Protein AF-A0A914Q7W9-F1 (afdb_monomer_lite)

pLDDT: mean 86.01, std 19.38, range [35.41, 98.38]

Sequence (118 aa):
MLLNLKYKFGSFKSKIDACEQIIAWEQIYQAKTIDGNSAQIVQNEDGPQLFYTVKCRQDRENLPCHGINSGIQSRCETRFNAVAALIFDELSPNGFRWDMVMIPGQCTCIFVNGTHIL

Structure (mmCIF, N/CA/C/O backbone):
data_AF-A0A914Q7W9-F1
#
_entry.id   AF-A0A914Q7W9-F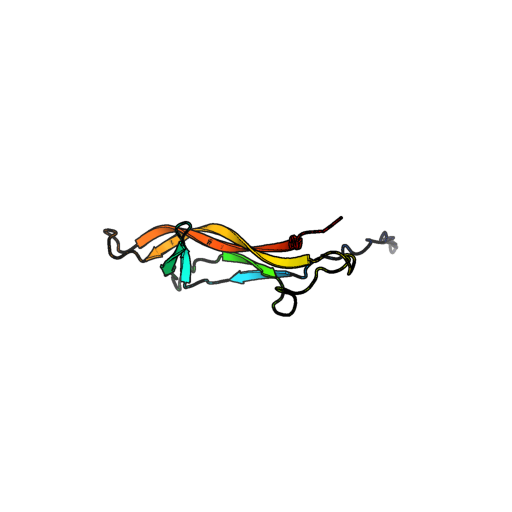1
#
loop_
_atom_site.group_PDB
_atom_site.id
_atom_site.type_symbol
_atom_site.label_atom_id
_atom_site.label_alt_id
_atom_site.label_comp_id
_atom_site.label_asym_id
_atom_site.label_entity_id
_atom_site.label_seq_id
_atom_site.pdbx_PDB_ins_code
_atom_site.Cartn_x
_atom_site.Cartn_y
_atom_site.Cartn_z
_atom_site.occupancy
_atom_site.B_iso_or_equiv
_atom_site.auth_seq_id
_atom_site.auth_comp_id
_atom_site.auth_asym_id
_atom_site.auth_atom_id
_atom_site.pdbx_PDB_model_num
ATOM 1 N N . MET A 1 1 ? -26.118 -35.344 -33.103 1.00 35.41 1 MET A N 1
ATOM 2 C CA . MET A 1 1 ? -25.905 -34.082 -33.842 1.00 35.41 1 MET A CA 1
ATOM 3 C C . MET A 1 1 ? -25.060 -33.177 -32.948 1.00 35.41 1 MET A C 1
ATOM 5 O O . MET A 1 1 ? -25.589 -32.624 -31.998 1.00 35.41 1 MET A O 1
ATOM 9 N N . LEU A 1 2 ? -23.736 -33.157 -33.141 1.00 35.44 2 LEU A N 1
ATOM 10 C CA . LEU A 1 2 ? -22.792 -32.386 -32.318 1.00 35.44 2 LEU A CA 1
ATOM 11 C C . LEU A 1 2 ? -22.498 -31.054 -33.020 1.00 35.44 2 LEU A C 1
ATOM 13 O O . LEU A 1 2 ? -21.964 -31.045 -34.129 1.00 35.44 2 LEU A O 1
ATOM 17 N N . LEU A 1 3 ? -22.874 -29.939 -32.393 1.00 35.69 3 LEU A N 1
ATOM 18 C CA . LEU A 1 3 ? -22.551 -28.591 -32.858 1.00 35.69 3 LEU A CA 1
ATOM 19 C C . LEU A 1 3 ? -21.071 -28.295 -32.576 1.00 35.69 3 LEU A C 1
ATOM 21 O O . LEU A 1 3 ? -20.668 -28.077 -31.438 1.00 35.69 3 LEU A O 1
ATOM 25 N N . ASN A 1 4 ? -20.265 -28.289 -33.637 1.00 39.16 4 ASN A N 1
ATOM 26 C CA . ASN A 1 4 ? -18.895 -27.781 -33.633 1.00 39.16 4 ASN A CA 1
ATOM 27 C C . ASN A 1 4 ? -18.907 -26.246 -33.559 1.00 39.16 4 ASN A C 1
ATOM 29 O O . ASN A 1 4 ? -18.963 -25.567 -34.585 1.00 39.16 4 ASN A O 1
ATOM 33 N N . LEU A 1 5 ? -18.816 -25.686 -32.355 1.00 39.59 5 LEU A N 1
ATOM 34 C CA . LEU A 1 5 ? -18.509 -24.269 -32.165 1.00 39.59 5 LEU A CA 1
ATOM 35 C C . LEU A 1 5 ? -16.990 -24.067 -32.246 1.00 39.59 5 LEU A C 1
ATOM 37 O O . LEU A 1 5 ? -16.265 -24.163 -31.259 1.00 39.59 5 LEU A O 1
ATOM 41 N N . LYS A 1 6 ? -16.498 -23.779 -33.457 1.00 40.72 6 LYS A N 1
ATOM 42 C CA . LYS A 1 6 ? -15.153 -23.226 -33.660 1.00 40.72 6 LYS A CA 1
ATOM 43 C C . LYS A 1 6 ? -15.144 -21.774 -33.178 1.00 40.72 6 LYS A C 1
ATOM 45 O O . LYS A 1 6 ? -15.416 -20.860 -33.953 1.00 40.72 6 LYS A O 1
ATOM 50 N N . TYR A 1 7 ? -14.813 -21.555 -31.909 1.00 47.31 7 TYR A N 1
ATOM 51 C CA . TYR A 1 7 ? -14.467 -20.221 -31.425 1.00 47.31 7 TYR A CA 1
ATOM 52 C C . TYR A 1 7 ? -13.134 -19.803 -32.050 1.00 47.31 7 TYR A C 1
ATOM 54 O O . TYR A 1 7 ? -12.061 -20.281 -31.684 1.00 47.31 7 TYR A O 1
ATOM 62 N N . LYS A 1 8 ? -13.211 -18.913 -33.042 1.00 41.78 8 LYS A N 1
ATOM 63 C CA . LYS A 1 8 ? -12.06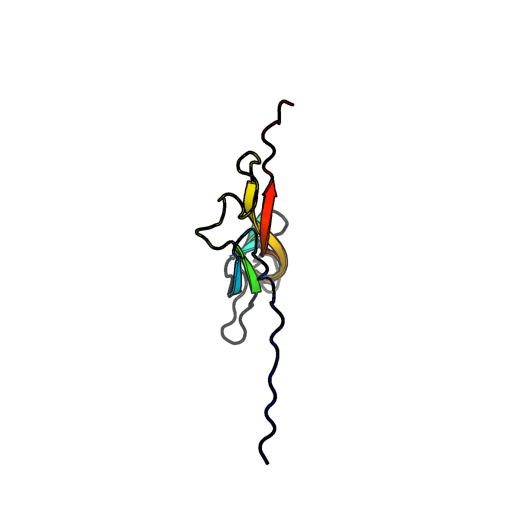7 -18.154 -33.546 1.00 41.78 8 LYS A CA 1
ATOM 64 C C . LYS A 1 8 ? -11.682 -17.175 -32.433 1.00 41.78 8 LYS A C 1
ATOM 66 O O . LYS A 1 8 ? -12.255 -16.094 -32.337 1.00 41.78 8 LYS A O 1
ATOM 71 N N . PHE A 1 9 ? -10.763 -17.572 -31.553 1.00 45.03 9 PHE A N 1
ATOM 72 C CA . PHE A 1 9 ? -10.137 -16.638 -30.623 1.00 45.03 9 PHE A CA 1
ATOM 73 C C . PHE A 1 9 ? -9.390 -15.599 -31.459 1.00 45.03 9 PHE A C 1
ATOM 75 O O . PHE A 1 9 ? -8.361 -15.890 -32.069 1.00 45.03 9 PHE A O 1
ATOM 82 N N . GLY A 1 10 ? -9.960 -14.397 -31.554 1.00 42.16 10 GLY A N 1
ATOM 83 C CA . GLY A 1 10 ? -9.238 -13.238 -32.052 1.00 42.16 10 GLY A CA 1
ATOM 84 C C . GLY A 1 10 ? -7.955 -13.081 -31.242 1.00 42.16 10 GLY A C 1
ATOM 85 O O . GLY A 1 10 ? -7.958 -13.266 -30.027 1.00 42.16 10 GLY A O 1
ATOM 86 N N . SER A 1 11 ? -6.852 -12.793 -31.930 1.00 41.69 11 SER A N 1
ATOM 87 C CA . SER A 1 11 ? -5.566 -12.472 -31.318 1.00 41.69 11 SER A CA 1
ATOM 88 C C . SER A 1 11 ? -5.753 -11.291 -30.362 1.00 41.69 11 SER A C 1
ATOM 90 O O . SER A 1 11 ? -5.786 -10.133 -30.779 1.00 41.69 11 SER A O 1
ATOM 92 N N . PHE A 1 12 ? -5.902 -11.575 -29.068 1.00 49.72 12 PHE A N 1
ATOM 93 C CA . PHE A 1 12 ? -5.642 -10.584 -28.041 1.00 49.72 12 PHE A CA 1
ATOM 94 C C . PHE A 1 12 ? -4.148 -10.295 -28.145 1.00 49.72 12 PHE A C 1
ATOM 96 O O . PHE A 1 12 ? -3.332 -11.108 -27.715 1.00 49.72 12 PHE A O 1
ATOM 103 N N . LYS A 1 13 ? -3.770 -9.170 -28.765 1.00 57.47 13 LYS A N 1
ATOM 104 C CA . LYS A 1 13 ? -2.440 -8.599 -28.536 1.00 57.47 13 LYS A CA 1
ATOM 105 C C . LYS A 1 13 ? -2.305 -8.491 -27.021 1.00 57.47 13 LYS A C 1
ATOM 107 O O . LYS A 1 13 ? -3.037 -7.717 -26.405 1.00 57.47 13 LYS A O 1
ATOM 112 N N . SER A 1 14 ? -1.467 -9.337 -26.430 1.00 66.56 14 SER A N 1
ATOM 113 C CA . SER A 1 14 ? -1.216 -9.358 -24.995 1.00 66.56 14 SER A CA 1
ATOM 114 C C . SER A 1 14 ? -0.835 -7.943 -24.577 1.00 66.56 14 SER A C 1
ATOM 116 O O . SER A 1 14 ? 0.178 -7.421 -25.045 1.00 66.56 14 SER A O 1
ATOM 118 N N . LYS A 1 15 ? -1.677 -7.287 -23.773 1.00 72.94 15 LYS A N 1
ATOM 119 C CA . LYS A 1 15 ? -1.289 -6.030 -23.134 1.00 72.94 15 LYS A CA 1
ATOM 120 C C . LYS A 1 15 ? -0.105 -6.366 -22.232 1.00 72.94 15 LYS A C 1
ATOM 122 O O . LYS A 1 15 ? -0.206 -7.292 -21.433 1.00 72.94 15 LYS A O 1
ATOM 127 N N . ILE A 1 16 ? 1.014 -5.684 -22.435 1.00 79.06 16 ILE A N 1
ATOM 128 C CA . ILE A 1 16 ? 2.196 -5.826 -21.590 1.00 79.06 16 ILE A CA 1
ATOM 129 C C . ILE A 1 16 ? 2.184 -4.635 -20.645 1.00 79.06 16 ILE A C 1
ATOM 131 O O . ILE A 1 16 ? 2.187 -3.490 -21.103 1.00 79.06 16 ILE A O 1
ATOM 135 N N . ASP A 1 17 ? 2.149 -4.904 -19.347 1.00 85.25 17 ASP A N 1
ATOM 136 C CA . ASP A 1 17 ? 2.263 -3.857 -18.343 1.00 85.25 17 ASP A CA 1
ATOM 137 C C . ASP A 1 17 ? 3.703 -3.328 -18.325 1.00 85.25 17 ASP A C 1
ATOM 139 O O . ASP A 1 17 ? 4.667 -4.094 -18.280 1.00 85.25 17 ASP A O 1
ATOM 143 N N . ALA A 1 18 ? 3.864 -2.002 -18.350 1.00 91.75 18 ALA A N 1
ATOM 144 C CA . ALA A 1 18 ? 5.181 -1.365 -18.252 1.00 91.75 18 ALA A CA 1
ATOM 145 C C . ALA A 1 18 ? 5.881 -1.702 -16.923 1.00 91.75 18 ALA A C 1
ATOM 147 O O . ALA A 1 18 ? 7.110 -1.763 -16.852 1.00 91.75 18 ALA A O 1
ATOM 148 N N . CYS A 1 19 ? 5.091 -1.946 -15.879 1.00 94.50 19 CYS A N 1
ATOM 149 C CA . CYS A 1 19 ? 5.548 -2.368 -14.571 1.00 94.50 19 CYS A CA 1
ATOM 150 C C . CYS A 1 19 ? 4.680 -3.522 -14.086 1.00 94.50 19 CYS A C 1
ATOM 152 O O . CYS A 1 19 ? 3.470 -3.372 -13.942 1.00 94.50 19 CYS A O 1
ATOM 154 N N . GLU A 1 20 ? 5.298 -4.676 -13.850 1.00 94.50 20 GLU A N 1
ATOM 155 C CA . GLU A 1 20 ? 4.578 -5.837 -13.337 1.00 94.50 20 GLU A CA 1
ATOM 156 C C . GLU A 1 20 ? 4.112 -5.577 -11.901 1.00 94.50 20 GLU A C 1
ATOM 158 O O . GLU A 1 20 ? 4.863 -5.045 -11.077 1.00 94.50 20 GLU A O 1
ATOM 163 N N . GLN A 1 21 ? 2.877 -5.973 -11.604 1.00 95.25 21 GLN A N 1
ATOM 164 C CA . GLN A 1 21 ? 2.193 -5.663 -10.352 1.00 95.25 21 GLN A CA 1
ATOM 165 C C . GLN A 1 21 ? 1.695 -6.922 -9.638 1.00 95.25 21 GLN A C 1
ATOM 167 O O . GLN A 1 21 ? 1.370 -7.927 -10.268 1.00 95.25 21 GLN A O 1
ATOM 172 N N . ILE A 1 22 ? 1.617 -6.844 -8.312 1.00 96.31 22 ILE A N 1
ATOM 173 C CA . ILE A 1 22 ? 0.980 -7.830 -7.441 1.00 96.31 22 ILE A CA 1
ATOM 174 C C . ILE A 1 22 ? -0.308 -7.207 -6.913 1.00 96.31 22 ILE A C 1
ATOM 176 O O . ILE A 1 22 ? -0.301 -6.074 -6.430 1.00 96.31 22 ILE A O 1
ATOM 180 N N . ILE A 1 23 ? -1.396 -7.967 -7.000 1.00 96.94 23 ILE A N 1
ATOM 181 C CA . ILE A 1 23 ? -2.721 -7.586 -6.515 1.00 96.94 23 ILE A CA 1
ATOM 182 C C . ILE A 1 23 ? -3.130 -8.591 -5.443 1.00 96.94 23 ILE A C 1
ATOM 184 O O . ILE A 1 23 ? -3.072 -9.799 -5.688 1.00 96.94 23 ILE A O 1
ATOM 188 N N . ALA A 1 24 ? -3.545 -8.109 -4.275 1.00 97.38 24 ALA A N 1
ATOM 189 C CA . ALA A 1 24 ? -3.958 -8.965 -3.169 1.00 97.38 24 ALA A CA 1
ATOM 190 C C . ALA A 1 24 ? -4.971 -8.273 -2.247 1.00 97.38 24 ALA A C 1
ATOM 192 O O . ALA A 1 24 ? -5.081 -7.050 -2.217 1.00 97.38 24 ALA A O 1
ATOM 193 N N . TRP A 1 25 ? -5.692 -9.078 -1.466 1.00 97.12 25 TRP A N 1
ATOM 194 C CA . TRP A 1 25 ? -6.368 -8.618 -0.254 1.00 97.12 25 TRP A CA 1
ATOM 195 C C . TRP A 1 25 ? -5.463 -8.927 0.935 1.00 97.12 25 TRP A C 1
ATOM 197 O O . TRP A 1 25 ? -5.103 -10.085 1.144 1.00 97.12 25 TRP A O 1
ATOM 207 N N . GLU A 1 26 ? -5.080 -7.907 1.696 1.00 96.12 26 GLU A N 1
ATOM 208 C CA . GLU A 1 26 ? -4.089 -8.032 2.766 1.00 96.12 26 GLU A CA 1
ATOM 209 C C . GLU A 1 26 ? -4.616 -7.481 4.093 1.00 96.12 26 GLU A C 1
ATOM 211 O O . GLU A 1 26 ? -5.334 -6.479 4.131 1.00 96.12 26 GLU A O 1
ATOM 216 N N . GLN A 1 27 ? -4.205 -8.116 5.193 1.00 96.19 27 GLN A N 1
ATOM 217 C CA . GLN A 1 27 ? -4.288 -7.522 6.525 1.00 96.19 27 GLN A CA 1
ATOM 218 C C . GLN A 1 27 ? -3.072 -6.619 6.720 1.00 96.19 27 GLN A C 1
ATOM 220 O O . GLN A 1 27 ? -1.929 -7.075 6.665 1.00 96.19 27 GLN A O 1
ATOM 225 N N . ILE A 1 28 ? -3.320 -5.333 6.942 1.00 95.88 28 ILE A N 1
ATOM 226 C CA . ILE A 1 28 ? -2.279 -4.357 7.256 1.00 95.88 28 ILE A CA 1
ATOM 227 C C . ILE A 1 28 ? -2.451 -3.993 8.728 1.00 95.88 28 ILE A C 1
ATOM 229 O O . ILE A 1 28 ? -3.526 -3.562 9.135 1.00 95.88 28 ILE A O 1
ATOM 233 N N . TYR A 1 29 ? -1.405 -4.196 9.529 1.00 96.94 29 TYR A N 1
ATOM 234 C CA . TYR A 1 29 ? -1.419 -3.920 10.974 1.00 96.94 29 TYR A CA 1
ATOM 235 C C . TYR A 1 29 ? -0.936 -2.507 11.306 1.00 96.94 29 TYR A C 1
ATOM 237 O O . TYR A 1 29 ? -1.280 -1.950 12.344 1.00 96.94 29 TYR A O 1
ATOM 245 N N . GLN A 1 30 ? -0.131 -1.918 10.423 1.00 97.50 30 GLN A N 1
ATOM 246 C CA . GLN A 1 30 ? 0.423 -0.586 10.598 1.00 97.50 30 GLN A CA 1
ATOM 247 C C . GLN A 1 30 ? 0.527 0.114 9.246 1.00 97.50 30 GLN A C 1
ATOM 249 O O . GLN A 1 30 ? 0.986 -0.475 8.268 1.00 97.50 30 GLN A O 1
ATOM 254 N N . ALA A 1 31 ? 0.120 1.376 9.201 1.00 97.69 31 ALA A N 1
ATOM 255 C CA . ALA A 1 31 ? 0.210 2.221 8.018 1.00 97.69 31 ALA A CA 1
ATOM 256 C C . ALA A 1 31 ? 0.504 3.667 8.426 1.00 97.69 31 ALA A C 1
ATOM 258 O O . ALA A 1 31 ? 0.405 4.028 9.598 1.00 97.69 31 ALA A O 1
ATOM 259 N N . LYS A 1 32 ? 0.873 4.508 7.459 1.00 98.12 32 LYS A N 1
ATOM 260 C CA . LYS A 1 32 ? 0.962 5.953 7.690 1.00 98.12 32 LYS A CA 1
ATOM 261 C C . LYS A 1 32 ? -0.401 6.597 7.475 1.00 98.12 32 LYS A C 1
ATOM 263 O O . LYS A 1 32 ? -1.085 6.217 6.531 1.00 98.12 32 LYS A O 1
ATOM 268 N N . THR A 1 33 ? -0.776 7.578 8.284 1.00 97.06 33 THR A N 1
ATOM 269 C CA . THR A 1 33 ? -1.910 8.460 7.985 1.00 97.06 33 THR A CA 1
ATOM 270 C C . THR A 1 33 ? -1.542 9.437 6.866 1.00 97.06 33 THR A C 1
ATOM 272 O O . THR A 1 33 ? -0.372 9.541 6.479 1.00 97.06 33 THR A O 1
ATOM 275 N N . ILE A 1 34 ? -2.525 10.175 6.346 1.00 95.69 34 ILE A N 1
ATOM 276 C CA . ILE A 1 34 ? -2.291 11.229 5.340 1.00 95.69 34 ILE A CA 1
ATOM 277 C C . ILE A 1 34 ? -1.303 12.308 5.816 1.00 95.69 34 ILE A C 1
ATOM 279 O O . ILE A 1 34 ? -0.539 12.831 5.010 1.00 95.69 34 ILE A O 1
ATOM 283 N N . ASP A 1 35 ? -1.254 12.565 7.126 1.00 94.19 35 ASP A N 1
ATOM 284 C CA . ASP A 1 35 ? -0.335 13.525 7.752 1.00 94.19 35 ASP A CA 1
ATOM 285 C C . ASP A 1 35 ? 1.078 12.949 7.961 1.00 94.19 35 ASP A C 1
ATOM 287 O O . ASP A 1 35 ? 1.966 13.611 8.494 1.00 94.19 35 ASP A O 1
ATOM 291 N N . GLY A 1 36 ? 1.302 11.692 7.564 1.00 94.50 36 GLY A N 1
ATOM 292 C CA . GLY A 1 36 ? 2.589 11.007 7.664 1.00 94.50 36 GLY A CA 1
ATOM 293 C C . GLY A 1 36 ? 2.865 10.342 9.015 1.00 94.50 36 GLY A C 1
ATOM 294 O O . GLY A 1 36 ? 3.915 9.709 9.164 1.00 94.50 36 GLY A O 1
ATOM 295 N N . ASN A 1 37 ? 1.936 10.428 9.971 1.00 95.19 37 ASN A N 1
ATOM 296 C CA . ASN A 1 37 ? 2.056 9.784 11.278 1.00 95.19 37 ASN A CA 1
ATOM 297 C C . ASN A 1 37 ? 1.871 8.269 11.157 1.00 95.19 37 ASN A C 1
ATOM 299 O O . ASN A 1 37 ? 1.076 7.797 10.350 1.00 95.19 37 ASN A O 1
ATOM 303 N N . SER A 1 38 ? 2.593 7.488 11.959 1.00 96.56 38 SER A N 1
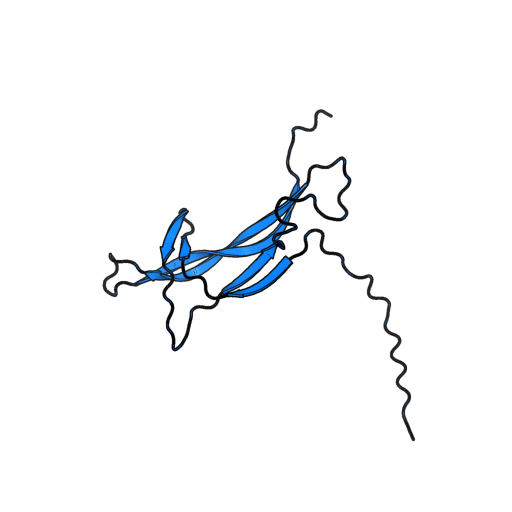ATOM 304 C CA . SER A 1 38 ? 2.388 6.037 12.009 1.00 96.56 38 SER A CA 1
ATOM 305 C C . SER A 1 38 ? 1.137 5.707 12.824 1.00 96.56 38 SER A C 1
ATOM 307 O O . SER A 1 38 ? 0.990 6.211 13.935 1.00 96.56 38 SER A O 1
ATOM 309 N N . ALA A 1 39 ? 0.263 4.854 12.295 1.00 96.88 39 ALA A N 1
ATOM 310 C CA . ALA A 1 39 ? -0.974 4.425 12.935 1.00 96.88 39 ALA A CA 1
ATOM 311 C C . ALA A 1 39 ? -1.070 2.896 12.970 1.00 96.88 39 ALA A C 1
ATOM 313 O O . ALA A 1 39 ? -0.753 2.217 11.990 1.00 96.88 39 ALA A O 1
ATOM 314 N N . GLN A 1 40 ? -1.526 2.358 14.102 1.00 97.50 40 GLN A N 1
ATOM 315 C CA . GLN A 1 40 ? -1.846 0.940 14.246 1.00 97.50 40 GLN A CA 1
ATOM 316 C C . GLN A 1 40 ? -3.293 0.704 13.816 1.00 97.50 40 GLN A C 1
ATOM 318 O O . GLN A 1 40 ? -4.206 1.354 14.322 1.00 97.50 40 GLN A O 1
ATOM 323 N N . ILE A 1 41 ? -3.497 -0.218 12.881 1.00 97.19 41 ILE A N 1
ATOM 324 C CA . ILE A 1 41 ? -4.816 -0.573 12.357 1.00 97.19 41 ILE A CA 1
ATOM 325 C C . ILE A 1 41 ? -5.422 -1.646 13.256 1.00 97.19 41 ILE A C 1
ATOM 327 O O . ILE A 1 41 ? -4.776 -2.643 13.581 1.00 97.19 41 ILE A O 1
ATOM 331 N N . VAL A 1 42 ? -6.682 -1.452 13.632 1.00 95.56 42 VAL A N 1
ATOM 332 C CA . VAL A 1 42 ? -7.426 -2.421 14.438 1.00 95.56 42 VAL A CA 1
ATOM 333 C C . VAL A 1 42 ? -7.674 -3.682 13.612 1.00 95.56 42 VAL A C 1
ATOM 335 O O . VAL A 1 42 ? -8.240 -3.616 12.523 1.00 95.56 42 VAL A O 1
ATOM 338 N N . GLN A 1 43 ? -7.285 -4.843 14.129 1.00 94.88 43 GLN A N 1
ATOM 339 C CA . GLN A 1 43 ? -7.592 -6.136 13.519 1.00 94.88 43 GLN A CA 1
ATOM 340 C C . GLN A 1 43 ? -8.440 -6.946 14.501 1.00 94.88 43 GLN A C 1
ATOM 342 O O . GLN A 1 43 ? -8.074 -7.078 15.666 1.00 94.88 43 GLN A O 1
ATOM 347 N N . ASN A 1 44 ? -9.589 -7.439 14.037 1.00 87.81 44 ASN A N 1
ATOM 348 C CA . ASN A 1 44 ? -10.491 -8.293 14.807 1.00 87.81 44 ASN A CA 1
ATOM 349 C C . ASN A 1 44 ? -10.482 -9.700 14.194 1.00 87.81 44 ASN A C 1
ATOM 351 O O . ASN A 1 44 ? -10.623 -9.830 12.978 1.00 87.81 44 ASN A O 1
ATOM 355 N N . GLU A 1 45 ? -10.331 -10.738 15.018 1.00 80.94 45 GLU A N 1
ATOM 356 C CA . GLU A 1 45 ? -10.335 -12.138 14.575 1.00 80.94 45 GLU A CA 1
ATOM 357 C C . GLU A 1 45 ? -11.663 -12.537 13.910 1.00 80.94 45 GLU A C 1
ATOM 359 O O . GLU A 1 45 ? -11.656 -13.287 12.935 1.00 80.94 45 GLU A O 1
ATOM 364 N N . ASP A 1 46 ? -12.786 -11.960 14.353 1.00 81.25 46 ASP A N 1
ATOM 365 C CA . ASP A 1 46 ? -14.124 -12.241 13.810 1.00 81.25 46 ASP A CA 1
ATOM 366 C C . ASP A 1 46 ? -14.429 -11.478 12.504 1.00 81.25 46 ASP A C 1
ATOM 368 O O . ASP A 1 46 ? -15.424 -11.743 11.825 1.00 81.25 46 ASP A O 1
ATOM 372 N N . GLY A 1 47 ? -13.588 -10.507 12.141 1.00 84.12 47 GLY A N 1
ATOM 373 C CA . GLY A 1 47 ? -13.808 -9.625 10.999 1.00 84.12 47 GLY A CA 1
ATOM 374 C C . GLY A 1 47 ? -12.638 -8.666 10.792 1.00 84.12 47 GLY A C 1
ATOM 375 O O . GLY A 1 47 ? -12.735 -7.506 11.202 1.00 84.12 47 GLY A O 1
ATOM 376 N N . PRO A 1 48 ? -11.526 -9.124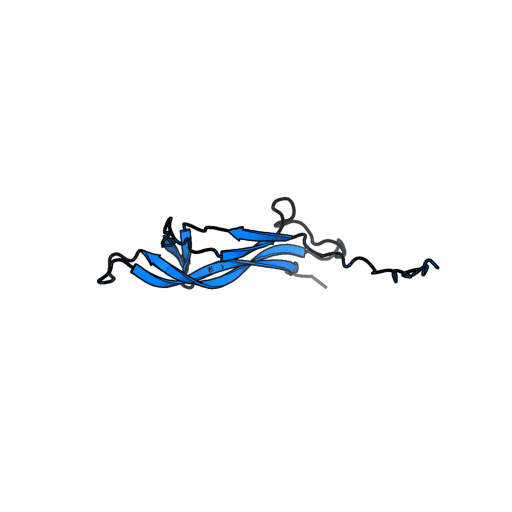 1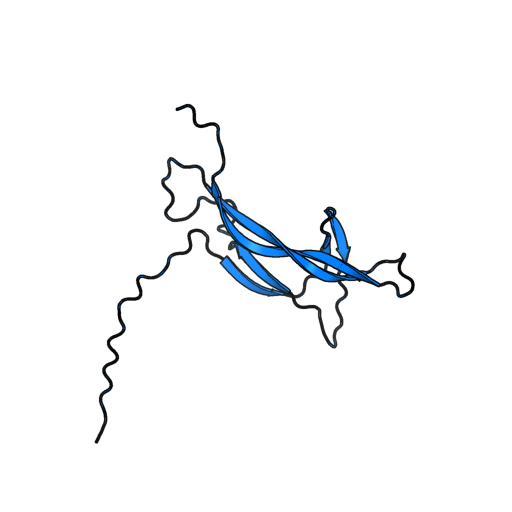0.187 1.00 92.38 48 PRO A N 1
ATOM 377 C CA . PRO A 1 48 ? -10.344 -8.294 10.012 1.00 92.38 48 PRO A CA 1
ATOM 378 C C . PRO A 1 48 ? -10.601 -7.176 9.001 1.00 92.38 48 PRO A C 1
ATOM 380 O O . PRO A 1 48 ? -11.355 -7.336 8.037 1.00 92.38 48 PRO A O 1
ATOM 383 N N . GLN A 1 49 ? -9.918 -6.047 9.185 1.00 96.19 49 GLN A N 1
ATOM 384 C CA . GLN A 1 49 ? -9.903 -4.989 8.180 1.00 96.19 49 GLN A CA 1
ATOM 385 C C . GLN A 1 49 ? -8.963 -5.412 7.048 1.00 96.19 49 GLN A C 1
ATOM 387 O O . GLN A 1 49 ? -7.738 -5.404 7.205 1.00 96.19 49 GLN A O 1
ATOM 392 N N . LEU A 1 50 ? -9.555 -5.807 5.918 1.00 96.62 50 LEU A N 1
ATOM 393 C CA . LEU A 1 50 ? -8.842 -6.182 4.702 1.00 96.62 50 LEU A CA 1
ATOM 394 C C . LEU A 1 50 ? -8.744 -5.001 3.742 1.00 96.62 50 LEU A C 1
ATOM 396 O O . LEU A 1 50 ? -9.721 -4.298 3.486 1.00 96.62 50 LEU A O 1
ATOM 400 N N . PHE A 1 51 ? -7.567 -4.849 3.149 1.00 97.75 51 PHE A N 1
ATOM 401 C CA . PHE A 1 51 ? -7.278 -3.802 2.184 1.00 97.75 51 PHE A CA 1
ATOM 402 C C . PHE A 1 51 ? -6.968 -4.426 0.832 1.00 97.75 51 PHE A C 1
ATOM 404 O O . PHE A 1 51 ? -6.161 -5.350 0.736 1.00 97.75 51 PHE A O 1
ATOM 411 N N . TYR A 1 52 ? -7.605 -3.912 -0.216 1.00 97.88 52 TYR A N 1
ATOM 412 C CA . TYR A 1 52 ? -7.244 -4.250 -1.585 1.00 97.88 52 TYR A CA 1
ATOM 413 C C . TYR A 1 52 ? -5.971 -3.492 -1.949 1.00 97.88 52 TYR A C 1
ATOM 415 O O . TYR A 1 52 ? -6.000 -2.265 -2.070 1.00 97.88 52 TYR A O 1
ATOM 423 N N . THR A 1 53 ? -4.860 -4.209 -2.094 1.00 98.25 53 THR A N 1
ATOM 424 C CA . THR A 1 53 ? -3.562 -3.609 -2.383 1.00 98.25 53 THR A CA 1
ATOM 425 C C . THR A 1 53 ? -3.100 -3.911 -3.796 1.00 98.25 53 THR A C 1
ATOM 427 O O . THR A 1 53 ? -3.317 -4.995 -4.345 1.00 98.25 53 THR A O 1
ATOM 430 N N . VAL A 1 54 ? -2.434 -2.920 -4.385 1.00 97.94 54 VAL A N 1
ATOM 431 C CA . VAL A 1 54 ? -1.714 -3.059 -5.650 1.00 97.94 54 VAL A CA 1
ATOM 432 C C . VAL A 1 54 ? -0.309 -2.506 -5.448 1.00 97.94 54 VAL A C 1
ATOM 434 O O . VAL A 1 54 ? -0.133 -1.331 -5.122 1.00 97.94 54 VAL A O 1
ATOM 437 N N . LYS A 1 55 ? 0.690 -3.369 -5.618 1.00 97.44 55 LYS A N 1
ATOM 438 C CA . LYS A 1 55 ? 2.121 -3.069 -5.446 1.00 97.44 55 LYS A CA 1
ATOM 439 C C . LYS A 1 55 ? 2.857 -3.399 -6.735 1.00 97.44 55 LYS A C 1
ATOM 441 O O . LYS A 1 55 ? 2.428 -4.299 -7.456 1.00 97.44 55 LYS A O 1
ATOM 446 N N . CYS A 1 56 ? 3.983 -2.755 -7.021 1.00 97.44 56 CYS A N 1
ATOM 447 C CA . CYS A 1 56 ? 4.887 -3.330 -8.013 1.00 97.44 56 CYS A CA 1
ATOM 448 C C . CYS A 1 56 ? 5.454 -4.648 -7.485 1.00 97.44 56 CYS A C 1
ATOM 450 O O . CYS A 1 56 ? 5.628 -4.838 -6.277 1.00 97.44 56 CYS A O 1
ATOM 452 N N . ARG A 1 57 ? 5.756 -5.574 -8.396 1.00 95.81 57 ARG A N 1
ATOM 453 C CA . ARG A 1 57 ? 6.487 -6.789 -8.037 1.00 95.81 57 ARG A CA 1
ATOM 454 C C . ARG A 1 57 ? 7.845 -6.391 -7.449 1.00 95.81 57 ARG A C 1
ATOM 456 O O . ARG A 1 57 ? 8.500 -5.487 -7.965 1.00 95.81 57 ARG A O 1
ATOM 463 N N . GLN A 1 58 ? 8.258 -7.031 -6.358 1.00 93.62 58 GLN A N 1
ATOM 464 C CA . GLN A 1 58 ? 9.417 -6.591 -5.570 1.00 93.62 58 GLN A CA 1
ATOM 465 C C . GLN A 1 58 ? 10.731 -6.566 -6.371 1.00 93.62 58 GLN A C 1
ATOM 467 O O . GLN A 1 58 ? 11.556 -5.682 -6.179 1.00 93.62 58 GLN A O 1
ATOM 472 N N . ASP A 1 59 ? 10.909 -7.503 -7.297 1.00 93.31 59 ASP A N 1
ATOM 473 C CA . ASP A 1 59 ? 12.033 -7.589 -8.241 1.00 93.31 59 ASP A CA 1
ATOM 474 C C . ASP A 1 59 ? 11.937 -6.587 -9.408 1.00 93.31 59 ASP A C 1
ATOM 476 O O . ASP A 1 59 ? 12.808 -6.573 -10.273 1.00 93.31 59 ASP A O 1
ATOM 480 N N . ARG A 1 60 ? 10.868 -5.786 -9.477 1.00 92.62 60 ARG A N 1
ATOM 481 C CA . ARG A 1 60 ? 10.618 -4.773 -10.515 1.00 92.62 60 ARG A CA 1
ATOM 482 C C . ARG A 1 60 ? 10.523 -3.354 -9.955 1.00 92.62 60 ARG A C 1
ATOM 484 O O . ARG A 1 60 ? 10.746 -2.409 -10.707 1.00 92.62 60 ARG A O 1
ATOM 491 N N . GLU A 1 61 ? 10.206 -3.187 -8.673 1.00 95.75 61 GLU A N 1
ATOM 492 C CA . GLU A 1 61 ? 10.199 -1.889 -7.989 1.00 95.75 61 GLU A CA 1
ATOM 493 C C . GLU A 1 61 ? 11.562 -1.190 -8.145 1.00 95.75 61 GLU A C 1
ATOM 495 O O . GLU A 1 61 ? 12.618 -1.803 -7.990 1.00 95.75 61 GLU A O 1
ATOM 500 N N . ASN A 1 62 ? 11.541 0.105 -8.464 1.00 95.44 62 ASN A N 1
ATOM 501 C CA . ASN A 1 62 ? 12.706 0.946 -8.751 1.00 95.44 62 ASN A CA 1
ATOM 502 C C . ASN A 1 62 ? 13.547 0.551 -9.981 1.00 95.44 62 ASN A C 1
ATOM 504 O O . ASN A 1 62 ? 14.558 1.204 -10.246 1.00 95.44 62 ASN A O 1
ATOM 508 N N . LEU A 1 63 ? 13.141 -0.453 -10.767 1.00 94.50 63 LEU A N 1
ATOM 509 C CA . LEU A 1 63 ? 13.805 -0.796 -12.028 1.00 94.50 63 LEU A CA 1
ATOM 510 C C . LEU A 1 63 ? 13.201 -0.041 -13.219 1.00 94.50 63 LEU A C 1
ATOM 512 O O . LEU A 1 63 ? 12.028 0.338 -13.160 1.00 94.50 63 LEU A O 1
ATOM 516 N N . PRO A 1 64 ? 13.962 0.137 -14.321 1.00 95.00 64 PRO A N 1
ATOM 517 C CA . PRO A 1 64 ? 13.449 0.741 -15.544 1.00 95.00 64 PRO A CA 1
ATOM 518 C C . PRO A 1 64 ? 12.179 0.066 -16.056 1.00 95.00 64 PRO A C 1
ATOM 520 O O . PRO A 1 64 ? 12.052 -1.165 -16.055 1.00 95.00 64 PRO A O 1
ATOM 523 N N . CYS A 1 65 ? 11.246 0.886 -16.529 1.00 95.00 65 CYS A N 1
ATOM 524 C CA . CYS A 1 65 ? 9.974 0.398 -17.032 1.00 95.00 65 CYS A CA 1
ATOM 525 C C . CYS A 1 65 ? 10.162 -0.411 -18.321 1.00 95.00 65 CYS A C 1
ATOM 527 O O . CYS A 1 65 ? 10.967 -0.069 -19.192 1.00 95.00 65 CYS A O 1
ATOM 529 N N . HIS A 1 66 ? 9.377 -1.473 -18.474 1.00 93.12 66 HIS A N 1
ATOM 530 C CA . HIS A 1 66 ? 9.376 -2.277 -19.686 1.00 93.12 66 HIS A CA 1
ATOM 531 C C . HIS A 1 66 ? 8.848 -1.468 -20.881 1.00 93.12 66 HIS A C 1
ATOM 533 O O . HIS A 1 66 ? 7.846 -0.764 -20.776 1.00 93.12 66 HIS A O 1
ATOM 539 N N . GLY A 1 67 ? 9.520 -1.583 -22.030 1.00 90.31 67 GLY A N 1
ATOM 540 C CA . GLY A 1 67 ? 9.117 -0.916 -23.272 1.00 90.31 67 GLY A CA 1
ATOM 541 C C . GLY A 1 67 ? 9.469 0.575 -23.365 1.00 90.31 67 GLY A C 1
ATOM 542 O O . GLY A 1 67 ? 9.144 1.198 -24.373 1.00 90.31 67 GLY A O 1
ATOM 543 N N . ILE A 1 68 ? 10.147 1.149 -22.365 1.00 90.38 68 ILE A N 1
ATOM 544 C CA . ILE A 1 68 ? 10.663 2.522 -22.429 1.00 90.38 68 ILE A CA 1
ATOM 545 C C . ILE A 1 68 ? 12.057 2.532 -23.068 1.00 90.38 68 ILE A C 1
ATOM 547 O O . ILE A 1 68 ? 12.883 1.658 -22.809 1.00 90.38 68 ILE A O 1
ATOM 551 N N . ASN A 1 69 ? 12.312 3.523 -23.929 1.00 88.38 69 ASN A N 1
ATOM 552 C CA . ASN A 1 69 ? 13.612 3.715 -24.574 1.00 88.38 69 ASN A CA 1
ATOM 553 C C . ASN A 1 69 ? 14.715 3.882 -23.513 1.00 88.38 69 ASN A C 1
ATOM 555 O O . ASN A 1 69 ? 14.550 4.657 -22.576 1.00 88.38 69 ASN A O 1
ATOM 559 N N . SER A 1 70 ? 15.856 3.210 -23.690 1.00 83.00 70 SER A N 1
ATOM 560 C CA . SER A 1 70 ? 16.987 3.245 -22.752 1.00 83.00 70 SER A CA 1
ATOM 561 C C . SER A 1 70 ? 17.596 4.637 -22.539 1.00 83.00 70 SER A C 1
ATOM 563 O O . SER A 1 70 ? 18.259 4.855 -21.532 1.00 83.00 70 SER A O 1
ATOM 565 N N . GLY A 1 71 ? 17.388 5.577 -23.467 1.00 87.38 71 GLY A N 1
ATOM 566 C CA . GLY A 1 71 ? 17.785 6.980 -23.312 1.00 87.38 71 GLY A CA 1
ATOM 567 C C . GLY A 1 71 ? 16.869 7.798 -22.393 1.00 87.38 71 GLY A C 1
ATOM 568 O O . GLY A 1 71 ? 17.209 8.928 -22.057 1.00 87.38 71 GLY A O 1
ATOM 569 N N . ILE A 1 72 ? 15.720 7.250 -21.986 1.00 88.94 72 ILE A N 1
ATOM 570 C CA . ILE A 1 72 ? 14.767 7.892 -21.079 1.00 88.94 72 ILE A CA 1
ATOM 571 C C . ILE A 1 72 ? 14.892 7.237 -19.705 1.00 88.94 72 ILE A C 1
ATOM 573 O O . ILE A 1 72 ? 14.609 6.049 -19.532 1.00 88.94 72 ILE A O 1
ATOM 577 N N . GLN A 1 73 ? 15.271 8.026 -18.701 1.00 93.00 73 GLN A N 1
ATOM 578 C CA . GLN A 1 73 ? 15.303 7.547 -17.324 1.00 93.00 73 GLN A CA 1
ATOM 579 C C . GLN A 1 73 ? 13.875 7.341 -16.815 1.00 93.00 73 GLN A C 1
ATOM 581 O O . GLN A 1 73 ? 13.081 8.276 -16.707 1.00 93.00 73 GLN A O 1
ATOM 586 N N . SER A 1 74 ? 13.544 6.095 -16.499 1.00 95.12 74 SER A N 1
ATOM 587 C CA . SER A 1 74 ? 12.248 5.705 -15.954 1.00 95.12 74 SER A CA 1
ATOM 588 C C . SER A 1 74 ? 12.428 4.697 -14.831 1.00 95.12 74 SER A C 1
ATOM 590 O O . SER A 1 74 ? 13.473 4.048 -14.746 1.00 95.12 74 SER A O 1
ATOM 592 N N . ARG A 1 75 ? 11.420 4.560 -13.969 1.00 96.06 75 ARG A N 1
ATOM 593 C CA . ARG A 1 75 ? 11.360 3.472 -12.991 1.00 96.06 75 ARG A CA 1
ATOM 594 C C . ARG A 1 75 ? 9.929 3.094 -12.630 1.00 96.06 75 ARG A C 1
ATOM 596 O O . ARG A 1 75 ? 9.032 3.934 -12.695 1.00 96.06 75 ARG A O 1
ATOM 603 N N . CYS A 1 76 ? 9.741 1.850 -12.214 1.00 96.75 76 CYS A N 1
ATOM 604 C CA . CYS A 1 76 ? 8.502 1.390 -11.603 1.00 96.75 76 CYS A CA 1
ATOM 605 C C . CYS A 1 76 ? 8.423 1.836 -10.144 1.00 96.75 76 CYS A C 1
ATOM 607 O O . CYS A 1 76 ? 9.380 1.648 -9.395 1.00 96.75 76 CYS A O 1
ATOM 609 N N . GLU A 1 77 ? 7.295 2.421 -9.754 1.00 97.50 77 GLU A N 1
ATOM 610 C CA . GLU A 1 77 ? 7.073 2.934 -8.405 1.00 97.50 77 GLU A CA 1
ATOM 611 C C . GLU A 1 77 ? 5.666 2.586 -7.905 1.00 97.50 77 GLU A C 1
ATOM 613 O O . GLU A 1 77 ? 4.659 2.909 -8.556 1.00 97.50 77 GLU A O 1
ATOM 618 N N . THR A 1 78 ? 5.600 1.958 -6.730 1.00 97.81 78 THR A N 1
ATOM 619 C CA . THR A 1 78 ? 4.355 1.759 -5.987 1.00 97.81 78 THR A CA 1
ATOM 620 C C . THR A 1 78 ? 3.869 3.103 -5.452 1.00 97.81 78 THR A C 1
ATOM 622 O O . THR A 1 78 ? 4.560 3.769 -4.680 1.00 97.81 78 THR A O 1
ATOM 625 N N . ARG A 1 79 ? 2.649 3.505 -5.819 1.00 97.44 79 ARG A N 1
ATOM 626 C CA . ARG A 1 79 ? 1.985 4.676 -5.231 1.00 97.44 79 ARG A CA 1
ATOM 627 C C . ARG A 1 79 ? 0.896 4.242 -4.266 1.00 97.44 79 ARG A C 1
ATOM 629 O O . ARG A 1 79 ? 0.322 3.157 -4.371 1.00 97.44 79 ARG A O 1
ATOM 636 N N . PHE A 1 80 ? 0.603 5.138 -3.337 1.00 97.69 80 PHE A N 1
ATOM 637 C CA . PHE A 1 80 ? -0.299 4.879 -2.231 1.00 97.69 80 PHE A CA 1
ATOM 638 C C . PHE A 1 80 ? -1.626 5.608 -2.429 1.00 97.69 80 PHE A C 1
ATOM 640 O O . PHE A 1 80 ? -1.647 6.744 -2.900 1.00 97.69 80 PHE A O 1
ATOM 647 N N . ASN A 1 81 ? -2.714 4.958 -2.031 1.00 97.12 81 ASN A N 1
ATOM 648 C CA . ASN A 1 81 ? -4.049 5.534 -1.959 1.00 97.12 81 ASN A CA 1
ATOM 649 C C . ASN A 1 81 ? -4.395 5.804 -0.495 1.00 97.12 81 ASN A C 1
ATOM 651 O O . ASN A 1 81 ? -4.057 5.004 0.379 1.00 97.12 81 ASN A O 1
ATOM 655 N N . ALA A 1 82 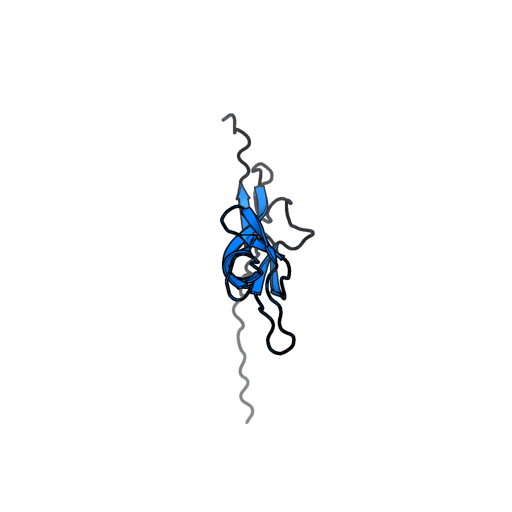? -5.096 6.906 -0.243 1.00 97.88 82 ALA A N 1
ATOM 656 C CA . ALA A 1 82 ? -5.696 7.167 1.055 1.00 97.88 82 ALA A CA 1
ATOM 657 C C . ALA A 1 82 ? -7.018 6.396 1.159 1.00 97.88 82 ALA A C 1
ATOM 659 O O . ALA A 1 82 ? -7.901 6.559 0.315 1.00 97.88 82 ALA A O 1
ATOM 660 N N . VAL A 1 83 ? -7.159 5.570 2.191 1.00 97.94 83 VAL A N 1
ATOM 661 C CA . VAL A 1 83 ? -8.373 4.792 2.469 1.00 97.94 83 VAL A CA 1
ATOM 662 C C . VAL A 1 83 ? -8.754 4.935 3.935 1.00 97.94 83 VAL A C 1
ATOM 664 O O . VAL A 1 83 ? -7.885 5.096 4.789 1.00 97.94 83 VAL A O 1
ATOM 667 N N . ALA A 1 84 ? -10.049 4.872 4.233 1.00 97.75 84 ALA A N 1
ATOM 668 C CA . ALA A 1 84 ? -10.514 4.892 5.613 1.00 97.75 84 ALA A CA 1
ATOM 669 C C . ALA A 1 84 ? -10.143 3.579 6.321 1.00 97.75 84 ALA A C 1
ATOM 671 O O . ALA A 1 84 ? -10.357 2.497 5.773 1.00 97.75 84 ALA A O 1
ATOM 672 N N . ALA A 1 85 ? -9.627 3.681 7.543 1.00 97.56 85 ALA A N 1
ATOM 673 C CA . ALA A 1 85 ? -9.376 2.550 8.428 1.00 97.56 85 ALA A CA 1
ATOM 674 C C . ALA A 1 85 ? -9.704 2.926 9.875 1.00 97.56 85 ALA A C 1
ATOM 676 O O . ALA A 1 85 ? -9.512 4.071 10.293 1.00 97.56 85 ALA A O 1
ATOM 677 N N . LEU A 1 86 ? -10.174 1.952 10.650 1.00 96.81 86 LEU A N 1
ATOM 678 C CA . LEU A 1 86 ? -10.262 2.079 12.097 1.00 96.81 86 LEU A CA 1
ATOM 679 C C . LEU A 1 86 ? -8.863 1.854 12.687 1.00 96.81 86 LEU A C 1
ATOM 681 O O . LEU A 1 86 ? -8.258 0.799 12.470 1.00 96.81 86 LEU A O 1
ATOM 685 N N . ILE A 1 87 ? -8.355 2.842 13.417 1.00 96.94 87 ILE A N 1
ATOM 686 C CA . ILE A 1 87 ? -7.019 2.841 14.021 1.00 96.94 87 ILE A CA 1
ATOM 687 C C . ILE A 1 87 ? -7.103 2.988 15.542 1.00 96.94 87 ILE A C 1
ATOM 689 O O . ILE A 1 87 ? -8.088 3.514 16.066 1.00 96.94 87 ILE A O 1
ATOM 693 N N . PHE A 1 88 ? -6.068 2.535 16.249 1.00 96.38 88 PHE A N 1
ATOM 694 C CA . PHE A 1 88 ? -5.908 2.799 17.679 1.00 96.38 88 PHE A CA 1
ATOM 695 C C . PHE A 1 88 ? -5.584 4.278 17.921 1.00 96.38 88 PHE A C 1
ATOM 697 O O . PHE A 1 88 ? -4.724 4.849 17.248 1.00 96.38 88 PHE A O 1
ATOM 704 N N . ASP A 1 89 ? -6.260 4.881 18.898 1.00 95.44 89 ASP A N 1
ATOM 705 C CA . ASP A 1 89 ? -6.018 6.250 19.354 1.00 95.44 89 ASP A CA 1
ATOM 706 C C . ASP A 1 89 ? -6.341 6.361 20.850 1.00 95.44 89 ASP A C 1
ATOM 708 O O . ASP A 1 89 ? -7.507 6.373 21.247 1.00 95.44 89 ASP A O 1
ATOM 712 N N . GLU A 1 90 ? -5.302 6.456 21.682 1.00 92.50 90 GLU A N 1
ATOM 713 C CA . GLU A 1 90 ? -5.426 6.548 23.144 1.00 92.50 90 GLU A CA 1
ATOM 714 C C . GLU A 1 90 ? -6.135 7.829 23.614 1.00 92.50 90 GLU A C 1
ATOM 716 O O . GLU A 1 90 ? -6.640 7.876 24.734 1.00 92.50 90 GLU A O 1
ATOM 721 N N . LEU A 1 91 ? -6.198 8.868 22.771 1.00 92.69 91 LEU A N 1
ATOM 722 C CA . LEU A 1 91 ? -6.893 10.119 23.084 1.00 92.69 91 LEU A CA 1
ATOM 723 C C . LEU A 1 91 ? -8.399 10.039 22.798 1.00 92.69 91 LEU A C 1
ATOM 725 O O . LEU A 1 91 ? -9.163 10.891 23.256 1.00 92.69 91 LEU A O 1
ATOM 729 N N . SER A 1 92 ? -8.834 9.035 22.034 1.00 93.19 92 SER A N 1
ATOM 730 C CA . SER A 1 92 ? -10.241 8.841 21.694 1.00 93.19 92 SER A CA 1
ATOM 731 C C . SER A 1 92 ? -10.991 8.141 22.844 1.00 93.19 92 SER A C 1
ATOM 733 O O . SER A 1 92 ? -10.465 7.189 23.418 1.00 93.19 92 SER A O 1
ATOM 735 N N . PRO A 1 93 ? -12.240 8.533 23.188 1.00 92.06 93 PRO A N 1
ATOM 736 C CA . PRO A 1 93 ? -12.965 7.997 24.355 1.00 92.06 93 PRO A CA 1
ATOM 737 C C . PRO A 1 93 ? -13.163 6.473 24.375 1.00 92.06 93 PRO A C 1
ATOM 739 O O . PRO A 1 93 ? -13.316 5.870 25.432 1.00 92.06 93 PRO A O 1
ATOM 742 N N . ASN A 1 94 ? -13.199 5.856 23.200 1.00 92.62 94 ASN A N 1
ATOM 743 C CA . ASN A 1 94 ? -13.340 4.420 22.975 1.00 92.62 94 ASN A CA 1
ATOM 744 C C . ASN A 1 94 ? -12.002 3.732 22.642 1.00 92.62 94 ASN A C 1
ATOM 746 O O . ASN A 1 94 ? -12.016 2.541 22.352 1.00 92.62 94 ASN A O 1
ATOM 750 N N . GLY A 1 95 ? -10.875 4.453 22.655 1.00 94.69 95 GLY A N 1
ATOM 751 C CA . GLY A 1 95 ? -9.544 3.947 22.296 1.00 94.69 95 GLY A CA 1
ATOM 752 C C . GLY A 1 95 ? -9.294 3.792 20.790 1.00 94.69 95 GLY A C 1
ATOM 753 O O . GLY A 1 95 ? -8.241 3.292 20.390 1.00 94.69 95 GLY A O 1
ATOM 754 N N . PHE A 1 96 ? -10.250 4.201 19.947 1.00 95.25 96 PHE A N 1
ATOM 755 C CA . PHE A 1 96 ? -10.184 4.032 18.496 1.00 95.25 96 PHE A CA 1
ATOM 756 C C . PHE A 1 96 ? -10.769 5.229 17.762 1.00 95.25 96 PHE A C 1
ATOM 758 O O . PHE A 1 96 ? -11.756 5.817 18.200 1.00 95.25 96 PHE A O 1
ATOM 765 N N . ARG A 1 97 ? -10.263 5.504 16.563 1.00 95.50 97 ARG A N 1
ATOM 766 C CA . ARG A 1 97 ? -10.909 6.443 15.643 1.00 95.50 97 ARG A CA 1
ATOM 767 C C . ARG A 1 97 ? -10.828 5.974 14.204 1.00 95.50 97 ARG A C 1
ATOM 769 O O . ARG A 1 97 ? -9.967 5.176 13.846 1.00 95.50 97 ARG A O 1
ATOM 776 N N . TRP A 1 98 ? -11.715 6.506 13.375 1.00 95.88 98 TRP A N 1
ATOM 777 C CA . TRP A 1 98 ? -11.572 6.414 11.928 1.00 95.88 98 TRP A CA 1
ATOM 778 C C . TRP A 1 98 ? -10.589 7.474 11.446 1.00 95.88 98 TRP A C 1
ATOM 780 O O . TRP A 1 98 ? -10.699 8.637 11.828 1.00 95.88 98 TRP A O 1
ATOM 790 N N . ASP A 1 99 ? -9.652 7.068 10.600 1.00 97.25 99 ASP A N 1
ATOM 791 C CA . ASP A 1 99 ? -8.689 7.967 9.972 1.00 97.25 99 ASP A CA 1
ATOM 792 C C . ASP A 1 99 ? -8.374 7.495 8.546 1.00 97.25 99 ASP A C 1
ATOM 794 O O . ASP A 1 99 ? -8.711 6.374 8.151 1.00 97.25 99 ASP A O 1
ATOM 798 N N . MET A 1 100 ? -7.734 8.357 7.764 1.00 98.25 100 MET A N 1
ATOM 799 C CA . MET A 1 100 ? -7.286 8.044 6.413 1.00 98.25 100 MET A CA 1
ATOM 800 C C . MET A 1 100 ? -5.846 7.535 6.457 1.00 98.25 100 MET A C 1
ATOM 802 O O . MET A 1 100 ? -4.923 8.278 6.799 1.00 98.25 100 MET A O 1
ATOM 806 N N . VAL A 1 101 ? -5.643 6.276 6.067 1.00 98.38 101 VAL A N 1
ATOM 807 C CA . VAL A 1 101 ? -4.326 5.633 5.996 1.00 98.38 101 VAL A CA 1
ATOM 808 C C . VAL A 1 101 ? -3.885 5.401 4.556 1.00 98.38 101 VAL A C 1
ATOM 810 O O . VAL A 1 101 ? -4.691 5.175 3.655 1.00 98.38 101 VAL A O 1
ATOM 813 N N . MET A 1 102 ? -2.578 5.457 4.342 1.00 98.31 102 MET A N 1
ATOM 814 C CA . MET A 1 102 ? -1.931 5.282 3.052 1.00 98.31 102 MET A CA 1
ATOM 815 C C . MET A 1 102 ? -1.621 3.801 2.830 1.00 98.31 102 MET A C 1
ATOM 817 O O . MET A 1 102 ? -0.749 3.239 3.495 1.00 98.31 102 MET A O 1
ATOM 821 N N . ILE A 1 103 ? -2.300 3.180 1.865 1.00 98.19 103 ILE A N 1
ATOM 822 C CA . ILE A 1 103 ? -2.068 1.787 1.454 1.00 98.19 103 ILE A CA 1
ATOM 823 C C . ILE A 1 103 ? -1.539 1.716 0.016 1.00 98.19 103 ILE A C 1
ATOM 825 O O . ILE A 1 103 ? -1.858 2.592 -0.787 1.00 98.19 103 ILE A O 1
ATOM 829 N N . PRO A 1 104 ? -0.757 0.693 -0.363 1.00 98.12 104 PRO A N 1
ATOM 830 C CA . PRO A 1 104 ? -0.350 0.496 -1.753 1.00 98.12 104 PRO A CA 1
ATOM 831 C C . PRO A 1 104 ? -1.561 0.322 -2.669 1.00 98.12 104 PRO A C 1
ATOM 833 O O . PRO A 1 104 ? -2.365 -0.585 -2.465 1.00 98.12 104 PRO A O 1
ATOM 836 N N . GLY A 1 105 ? -1.702 1.195 -3.661 1.00 97.56 105 GLY A N 1
ATOM 837 C CA . GLY A 1 105 ? -2.916 1.285 -4.470 1.00 97.56 105 GLY A CA 1
ATOM 838 C C . GLY A 1 105 ? -2.704 1.156 -5.971 1.00 97.56 105 GLY A C 1
ATOM 839 O O . GLY A 1 105 ? -3.673 0.973 -6.705 1.00 97.56 105 GLY A O 1
ATOM 840 N N . GLN A 1 106 ? -1.460 1.259 -6.436 1.00 96.62 106 GLN A N 1
ATOM 841 C CA . GLN A 1 106 ? -1.106 1.182 -7.850 1.00 96.62 106 GLN A CA 1
ATOM 842 C C . GLN A 1 106 ? 0.404 0.988 -8.022 1.00 96.62 106 GLN A C 1
ATOM 844 O O . GLN A 1 106 ? 1.198 1.500 -7.232 1.00 96.62 106 GLN A O 1
ATOM 849 N N . CYS A 1 107 ? 0.799 0.321 -9.104 1.00 96.62 107 CYS A N 1
ATOM 850 C CA . CYS A 1 107 ? 2.170 0.323 -9.601 1.00 96.62 107 CYS A CA 1
ATOM 851 C C . CYS A 1 107 ? 2.234 1.165 -10.876 1.00 96.62 107 CYS A C 1
ATOM 853 O O . CYS A 1 107 ? 1.505 0.904 -11.832 1.00 96.62 107 CYS A O 1
ATOM 855 N N . THR A 1 108 ? 3.087 2.187 -10.899 1.00 95.81 108 THR A N 1
ATOM 856 C CA . THR A 1 108 ? 3.151 3.137 -12.019 1.00 95.81 108 THR A CA 1
ATOM 857 C C . THR A 1 108 ? 4.554 3.225 -12.588 1.00 95.81 108 THR A C 1
ATOM 859 O O . THR A 1 108 ? 5.532 3.184 -11.847 1.00 95.81 108 THR A O 1
ATOM 862 N N . CYS A 1 109 ? 4.659 3.382 -13.907 1.00 95.31 109 CYS A N 1
ATOM 863 C CA . CYS A 1 109 ? 5.903 3.834 -14.513 1.00 95.31 109 CYS A CA 1
ATOM 864 C C . CYS A 1 109 ? 6.015 5.349 -14.348 1.00 95.31 109 CYS A C 1
ATOM 866 O O . CYS A 1 109 ? 5.090 6.078 -14.714 1.00 95.31 109 CYS A O 1
ATOM 868 N N . ILE A 1 110 ? 7.145 5.823 -13.834 1.00 94.94 110 ILE A N 1
ATOM 869 C CA . ILE A 1 110 ? 7.432 7.250 -13.722 1.00 94.94 110 ILE A CA 1
ATOM 870 C C . ILE A 1 110 ? 8.688 7.605 -14.510 1.00 94.94 110 ILE A C 1
ATOM 872 O O . ILE A 1 110 ? 9.632 6.818 -14.585 1.00 94.94 110 ILE A O 1
ATOM 876 N N . PHE A 1 111 ? 8.705 8.808 -15.076 1.00 92.69 111 PHE A N 1
ATOM 877 C CA . PHE A 1 111 ? 9.898 9.388 -15.681 1.00 92.69 111 PHE A CA 1
ATOM 878 C C . PHE A 1 111 ? 10.677 10.152 -14.616 1.00 92.69 111 PHE A C 1
ATOM 880 O O . PHE A 1 111 ? 10.109 10.955 -13.873 1.00 92.69 111 PHE A O 1
ATOM 887 N N . VAL A 1 112 ? 11.973 9.879 -14.523 1.00 86.69 112 VAL A N 1
ATOM 888 C CA . VAL A 1 112 ? 12.860 10.561 -13.585 1.00 86.69 112 VAL A CA 1
ATOM 889 C C . VAL A 1 112 ? 13.474 11.731 -14.341 1.00 86.69 112 VAL A C 1
ATOM 891 O O . VAL A 1 112 ? 14.260 11.525 -15.260 1.00 86.69 112 VAL A O 1
ATOM 894 N N . ASN A 1 113 ? 13.100 12.962 -13.984 1.00 70.75 113 ASN A N 1
ATOM 895 C CA . ASN A 1 113 ? 13.749 14.153 -14.530 1.00 70.75 113 ASN A CA 1
ATOM 896 C C . ASN A 1 113 ? 15.182 14.241 -13.988 1.00 70.75 113 ASN A C 1
ATOM 898 O O . ASN A 1 113 ? 15.442 14.891 -12.978 1.00 70.75 113 ASN A O 1
ATOM 902 N N . GLY A 1 114 ? 16.118 13.600 -14.681 1.00 53.22 114 GLY A N 1
ATOM 903 C CA . GLY A 1 114 ? 17.451 14.157 -14.838 1.00 53.22 114 GLY A CA 1
ATOM 904 C C . GLY A 1 114 ? 17.337 15.302 -15.835 1.00 53.22 114 GLY A C 1
ATOM 905 O O . GLY A 1 114 ? 16.714 15.148 -16.881 1.00 53.22 114 GLY A O 1
ATOM 906 N N . THR A 1 115 ? 17.868 16.467 -15.495 1.00 43.81 115 THR A N 1
ATOM 907 C CA . THR A 1 115 ? 18.002 17.633 -16.368 1.00 43.81 115 THR A CA 1
ATOM 908 C C . THR A 1 115 ? 18.452 17.192 -17.768 1.00 43.81 115 THR A C 1
ATOM 910 O O . THR A 1 115 ? 19.622 16.881 -17.977 1.00 43.81 115 THR A O 1
ATOM 913 N N . HIS A 1 116 ? 17.527 17.119 -18.729 1.00 39.09 116 HIS A N 1
ATOM 914 C CA . HIS A 1 116 ? 17.883 16.980 -20.134 1.00 39.09 116 HIS A CA 1
ATOM 915 C C . HIS A 1 116 ? 18.535 18.303 -20.540 1.00 39.09 116 HIS A C 1
ATOM 917 O O . HIS A 1 116 ? 17.851 19.313 -20.693 1.00 39.09 116 HIS A O 1
ATOM 923 N N . ILE A 1 117 ? 19.862 18.312 -20.661 1.00 38.56 117 ILE A N 1
ATOM 924 C CA . ILE A 1 117 ? 20.535 19.306 -21.494 1.00 38.56 117 ILE A CA 1
ATOM 925 C C . ILE A 1 117 ? 20.173 18.903 -22.926 1.00 38.56 117 ILE A C 1
ATOM 927 O O . ILE A 1 117 ? 20.635 17.868 -23.410 1.00 38.56 117 ILE A O 1
ATOM 931 N N . LEU A 1 118 ? 19.235 19.649 -23.512 1.00 38.22 118 LEU A N 1
ATOM 932 C CA . LEU A 1 118 ? 18.973 19.657 -24.951 1.00 38.22 118 LEU A CA 1
ATOM 933 C C . LEU A 1 118 ? 20.195 20.196 -25.700 1.00 38.22 118 LEU A C 1
ATOM 935 O O . LEU A 1 118 ? 20.831 21.137 -25.168 1.00 38.22 118 LEU A O 1
#

InterPro domains:
  IPR029034 Cystine-knot cytokine [G3DSA:2.10.90.10] (10-115)
  IPR029034 Cystine-knot cytokine [SSF57501] (16-110)
  IPR032104 Spaetzle [PF16077] (19-110)
  IPR052444 Spaetzle/Toll ligand-like [PTHR23199] (13-110)

Foldseek 3Di:
DDDDDPPPPDDPPPDDFQFAKDWDWDQDQWFAFPVRHIWGFDQDPVDGDIDTAIFTDPVQAQHGTPPDDPVFAKGKHFFWDWDWTWTADPVDPVRIDIGTGTGRHYIDIDTDDDPPPD

Radius of gyration: 21.33 Å; chains: 1; bounding box: 46×54×58 Å

Secondary structure (DSSP, 8-state):
--------------PPPSS-EEEEEEE-SEEEETTS-EEEBP--TTS--EEEEEEE-TTTBTSPPTT--TTS-EEEEEEEEEEEEEEE-TTSTTSEEEEEEEEEEEEEEEE-------

Organism: NCBI:txid227884